Protein AF-A0A3M1AZ66-F1 (afdb_monomer)

Solvent-accessible surface area (backbone atoms only — not comparable to full-atom values): 7918 Å² total; per-residue (Å²): 115,70,69,60,54,51,51,52,51,54,52,50,54,50,51,52,49,53,49,46,70,70,70,47,76,73,68,63,62,83,77,35,41,54,44,52,14,51,55,35,37,46,52,55,29,57,76,51,73,50,50,79,49,29,29,44,50,72,41,60,64,97,42,68,65,63,43,48,45,34,19,67,66,32,73,45,80,62,42,71,41,84,65,92,82,57,58,88,44,41,30,35,39,31,65,90,79,43,66,75,86,23,45,47,79,76,45,71,31,40,36,59,90,75,58,44,65,32,31,38,24,27,45,41,72,54,31,56,56,50,52,55,52,53,55,51,56,60,61,77,75,110

Secondary structure (DSSP, 8-state):
-HHHHHHHHHHHHHHHHHHHHHHS---HHHH-HHHHHHHHHHHHHHHTTT--EEEETTTT-S-HHHHHHHHHHHSS--EEESSS--TTSEEEE-TTTS-GGGEEEEEEEE-TTT-PEEEEEEE-HHHHHHHHHHHHHHHHT-

Foldseek 3Di:
DVVVVVVVVVVVVVVVVVVCVVPPDDPPLVPALQNQQLVQLLVLLVVCVLAAEEEEACLCPPAPPSQVSNCVNSVHGHYYDDDPFDQVHKYWGRCVVDPPVQWDFPDWGAGRPPRGIIGTTGGDPVVVVVSVVVVVVVVVVD

Radius of gyration: 24.19 Å; Cα contacts (8 Å, |Δi|>4): 194; chains: 1; bounding box: 52×23×86 Å

pLDDT: mean 86.74, std 10.88, range [52.34, 97.19]

Nearest PDB structures (foldseek):
  3dnf-assembly1_A  TM=4.901E-01  e=2.491E+00  Aquifex aeolicus
  7x0p-assembly1_A  TM=4.339E-01  e=8.698E+00  Acetivibrio thermocellus

Mean predicted aligned error: 9.09 Å

Structure (mmCIF, N/CA/C/O backbone):
data_AF-A0A3M1AZ66-F1
#
_entry.id   AF-A0A3M1AZ66-F1
#
loop_
_atom_site.group_PDB
_atom_site.id
_atom_site.type_symbol
_atom_site.label_atom_id
_atom_site.label_alt_id
_atom_site.label_comp_id
_atom_site.label_asym_id
_atom_site.label_entity_id
_atom_site.label_seq_id
_atom_site.pdbx_PDB_ins_code
_atom_site.Cartn_x
_atom_site.Cartn_y
_atom_site.Cartn_z
_atom_site.occupancy
_atom_site.B_iso_or_equiv
_atom_site.auth_seq_id
_atom_site.auth_comp_id
_atom_site.auth_asym_id
_atom_site.auth_atom_id
_atom_site.pdbx_PDB_model_num
ATOM 1 N N . MET A 1 1 ? 36.652 6.070 -54.549 1.00 59.34 1 MET A N 1
ATOM 2 C CA . MET A 1 1 ? 37.218 5.821 -53.198 1.00 59.34 1 MET A CA 1
ATOM 3 C C . MET A 1 1 ? 36.463 6.513 -52.053 1.00 59.34 1 MET A C 1
ATOM 5 O O . MET A 1 1 ? 36.351 5.912 -50.994 1.00 59.34 1 MET A O 1
ATOM 9 N N . GLN A 1 2 ? 35.906 7.723 -52.224 1.00 66.19 2 GLN A N 1
ATOM 10 C CA . GLN A 1 2 ? 35.177 8.437 -51.150 1.00 66.19 2 GLN A CA 1
ATOM 11 C C . GLN A 1 2 ? 33.916 7.712 -50.631 1.00 66.19 2 GLN A C 1
ATOM 13 O O . GLN A 1 2 ? 33.709 7.653 -49.424 1.00 66.19 2 GLN A O 1
ATOM 18 N N . LYS A 1 3 ? 33.114 7.092 -51.512 1.00 71.56 3 LYS A N 1
ATOM 19 C CA . LYS A 1 3 ? 31.887 6.362 -51.120 1.00 71.56 3 LYS A CA 1
ATOM 20 C C . LYS A 1 3 ? 32.163 5.164 -50.199 1.00 71.56 3 LYS A C 1
ATOM 22 O O . LYS A 1 3 ? 31.442 4.959 -49.232 1.00 71.56 3 LYS A O 1
ATOM 27 N N . ALA A 1 4 ? 33.241 4.419 -50.461 1.00 81.31 4 ALA A N 1
ATOM 28 C CA . ALA A 1 4 ? 33.647 3.286 -49.628 1.00 81.31 4 ALA A CA 1
ATOM 29 C C . ALA A 1 4 ? 34.091 3.742 -48.228 1.00 81.31 4 ALA A C 1
ATOM 31 O O . ALA A 1 4 ? 33.703 3.143 -47.234 1.00 81.31 4 ALA A O 1
ATOM 32 N N . ARG A 1 5 ? 34.832 4.857 -48.134 1.00 84.31 5 ARG A N 1
ATOM 33 C CA . ARG A 1 5 ? 35.222 5.448 -46.842 1.00 84.31 5 ARG A CA 1
ATOM 34 C C . ARG A 1 5 ? 34.014 5.887 -46.013 1.00 84.31 5 ARG A C 1
ATOM 36 O O . ARG A 1 5 ? 33.999 5.647 -44.811 1.00 84.31 5 ARG A O 1
ATOM 43 N N . LEU A 1 6 ? 33.001 6.474 -46.651 1.00 89.56 6 LEU A N 1
ATOM 44 C CA . LEU A 1 6 ? 31.764 6.866 -45.973 1.00 89.56 6 LEU A CA 1
ATOM 45 C C . LEU A 1 6 ? 30.993 5.643 -45.456 1.00 89.56 6 LEU A C 1
ATOM 47 O O . LEU A 1 6 ? 30.522 5.651 -44.324 1.00 89.56 6 LEU A O 1
ATOM 51 N N . PHE A 1 7 ? 30.925 4.574 -46.254 1.00 92.50 7 PHE A N 1
ATOM 52 C CA . PHE A 1 7 ? 30.292 3.321 -45.846 1.00 92.50 7 PHE A CA 1
ATOM 53 C C . PHE A 1 7 ? 30.967 2.710 -44.610 1.00 92.50 7 PHE A C 1
ATOM 55 O O . PHE A 1 7 ? 30.285 2.398 -43.637 1.00 92.50 7 PHE A O 1
ATOM 62 N N . TYR A 1 8 ? 32.301 2.610 -44.603 1.00 93.31 8 TYR A N 1
A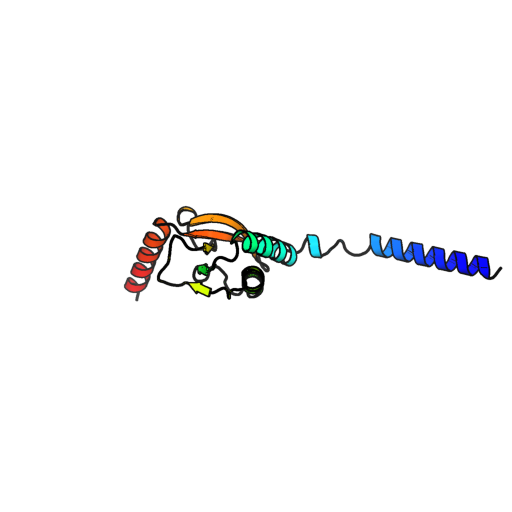TOM 63 C CA . TYR A 1 8 ? 33.035 2.101 -43.439 1.00 93.31 8 TYR A CA 1
ATOM 64 C C . TYR A 1 8 ? 32.860 2.985 -42.204 1.00 93.31 8 TYR A C 1
ATOM 66 O O . TYR A 1 8 ? 32.695 2.466 -41.105 1.00 93.31 8 TYR A O 1
ATOM 74 N N . PHE A 1 9 ? 32.843 4.308 -42.373 1.00 93.94 9 PHE A N 1
ATOM 75 C CA . PHE A 1 9 ? 32.613 5.234 -41.267 1.00 93.94 9 PHE A CA 1
ATOM 76 C C . PHE A 1 9 ? 31.232 5.034 -40.625 1.00 93.94 9 PHE A C 1
ATOM 78 O O . PHE A 1 9 ? 31.127 4.921 -39.405 1.00 93.94 9 PHE A O 1
ATOM 85 N N . VAL A 1 10 ? 30.181 4.916 -41.443 1.00 93.94 10 VAL A N 1
ATOM 86 C CA . VAL A 1 10 ? 28.816 4.653 -40.962 1.00 93.94 10 VAL A CA 1
ATOM 87 C C . VAL A 1 10 ? 28.720 3.274 -40.304 1.00 93.94 10 VAL A C 1
ATOM 89 O O . VAL A 1 10 ? 28.118 3.155 -39.240 1.00 93.94 10 VAL A O 1
ATOM 92 N N . ALA A 1 11 ? 29.351 2.246 -40.877 1.00 94.94 11 ALA A N 1
ATOM 93 C CA . ALA A 1 11 ? 29.366 0.902 -40.302 1.00 94.94 11 ALA A CA 1
ATOM 94 C C . ALA A 1 11 ? 30.059 0.865 -38.929 1.00 94.94 11 ALA A C 1
ATOM 96 O O . ALA A 1 11 ? 29.538 0.268 -37.990 1.00 94.94 11 ALA A O 1
ATOM 97 N N . ILE A 1 12 ? 31.195 1.554 -38.782 1.00 95.12 12 ILE A N 1
ATOM 98 C CA . ILE A 1 12 ? 31.906 1.667 -37.501 1.00 95.12 12 ILE A CA 1
ATOM 99 C C . ILE A 1 12 ? 31.060 2.439 -36.483 1.00 95.12 12 ILE A C 1
ATOM 101 O O . ILE A 1 12 ? 30.927 1.987 -35.350 1.00 95.12 12 ILE A O 1
ATOM 105 N N . MET A 1 13 ? 30.436 3.555 -36.874 1.00 94.69 13 MET A N 1
ATOM 106 C CA . MET A 1 13 ? 29.512 4.291 -35.999 1.00 94.69 13 MET A CA 1
ATOM 107 C C . MET A 1 13 ? 28.345 3.416 -35.527 1.00 94.69 13 MET A C 1
ATOM 109 O O . MET A 1 13 ? 27.972 3.479 -34.356 1.00 94.69 13 MET A O 1
ATOM 113 N N . LEU A 1 14 ? 27.797 2.572 -36.406 1.00 93.50 14 LEU A N 1
ATOM 114 C CA . LEU A 1 14 ? 26.720 1.647 -36.057 1.00 93.50 14 LEU A CA 1
ATOM 115 C C . LEU A 1 14 ? 27.190 0.586 -35.050 1.00 93.50 14 LEU A C 1
ATOM 117 O O . LEU A 1 14 ? 26.498 0.317 -34.073 1.00 93.50 14 LEU A O 1
ATOM 121 N N . LEU A 1 15 ? 28.384 0.022 -35.247 1.00 92.94 15 LEU A N 1
ATOM 122 C CA . LEU A 1 15 ? 28.970 -0.957 -34.326 1.00 92.94 15 LEU A CA 1
ATOM 123 C C . LEU A 1 15 ? 29.295 -0.343 -32.962 1.00 92.94 15 LEU A C 1
ATOM 125 O O . LEU A 1 15 ? 29.013 -0.958 -31.939 1.00 92.94 15 LEU A O 1
ATOM 129 N N . VAL A 1 16 ? 29.825 0.883 -32.934 1.00 92.00 16 VAL A N 1
ATOM 130 C CA . VAL A 1 16 ? 30.046 1.630 -31.689 1.00 92.00 16 VAL A CA 1
ATOM 131 C C . VAL A 1 16 ? 28.719 1.897 -30.984 1.00 92.00 16 VAL A C 1
ATOM 133 O O . VAL A 1 16 ? 28.649 1.748 -29.769 1.00 92.00 16 VAL A O 1
ATOM 136 N N . ARG A 1 17 ? 27.651 2.231 -31.721 1.00 87.31 17 ARG A N 1
ATOM 137 C CA . ARG A 1 17 ? 26.317 2.436 -31.143 1.00 87.31 17 ARG A CA 1
ATOM 138 C C . ARG A 1 17 ? 25.753 1.157 -30.524 1.00 87.31 17 ARG A C 1
ATOM 140 O O . ARG A 1 17 ? 25.307 1.192 -29.384 1.00 87.31 17 ARG A O 1
ATOM 147 N N . LEU A 1 18 ? 25.812 0.041 -31.247 1.00 87.62 18 LEU A N 1
ATOM 148 C CA . LEU A 1 18 ? 25.342 -1.257 -30.755 1.00 87.62 18 LEU A CA 1
ATOM 149 C C . LEU A 1 18 ? 26.174 -1.744 -29.563 1.00 87.62 18 LEU A C 1
ATOM 151 O O . LEU A 1 18 ? 25.620 -2.233 -28.584 1.00 87.62 18 LEU A O 1
ATOM 155 N N . GLY A 1 19 ? 27.497 -1.568 -29.618 1.00 85.25 19 GLY A N 1
ATOM 156 C CA . GLY A 1 19 ? 28.399 -1.882 -28.513 1.00 85.25 19 GLY A CA 1
ATOM 157 C C . GLY A 1 19 ? 28.125 -1.019 -27.284 1.00 85.25 19 GLY A C 1
ATOM 158 O O . GLY A 1 19 ? 28.086 -1.542 -26.179 1.00 85.25 19 GLY A O 1
ATOM 159 N N . TYR A 1 20 ? 27.863 0.277 -27.474 1.00 81.06 20 TYR A N 1
ATOM 160 C CA . TYR A 1 20 ? 27.457 1.195 -26.411 1.00 81.06 20 TYR A CA 1
ATOM 161 C C . TYR A 1 20 ? 26.141 0.751 -25.767 1.00 81.06 20 TYR A C 1
ATOM 163 O O . TYR A 1 20 ? 26.085 0.626 -24.551 1.00 81.06 20 TYR A O 1
ATOM 171 N N . ASP A 1 21 ? 25.115 0.434 -26.559 1.00 76.31 21 ASP A N 1
ATOM 172 C CA . ASP A 1 21 ? 23.816 -0.013 -26.043 1.00 76.31 21 ASP A CA 1
ATOM 173 C C . ASP A 1 21 ? 23.916 -1.368 -25.295 1.00 76.31 21 ASP A C 1
ATOM 175 O O . ASP A 1 21 ? 23.141 -1.612 -24.372 1.00 76.31 21 ASP A O 1
ATOM 179 N N . LEU A 1 22 ? 24.893 -2.224 -25.634 1.00 74.00 22 LEU A N 1
ATOM 180 C CA . LEU A 1 22 ? 25.128 -3.520 -24.977 1.00 74.00 22 LEU A CA 1
ATOM 181 C C . LEU A 1 22 ? 26.032 -3.435 -23.730 1.00 74.00 22 LEU A C 1
ATOM 183 O O . LEU A 1 22 ? 25.869 -4.227 -22.803 1.00 74.00 22 LEU A O 1
ATOM 187 N N . PHE A 1 23 ? 26.990 -2.501 -23.703 1.00 72.88 23 PHE A N 1
ATOM 188 C CA . PHE A 1 23 ? 27.908 -2.283 -22.574 1.00 72.88 23 PHE A CA 1
ATOM 189 C C . PHE A 1 23 ? 27.435 -1.209 -21.593 1.00 72.88 23 PHE A C 1
ATOM 191 O O . PHE A 1 23 ? 28.019 -1.077 -20.511 1.00 72.88 23 PHE A O 1
ATOM 198 N N . LEU A 1 24 ? 26.406 -0.425 -21.931 1.00 66.38 24 LEU A N 1
ATOM 199 C CA . LEU A 1 24 ? 25.861 0.520 -20.973 1.00 66.38 24 LEU A CA 1
ATOM 200 C C . LEU A 1 24 ? 25.144 -0.202 -19.846 1.00 66.38 24 LEU A C 1
ATOM 202 O O . LEU A 1 24 ? 24.324 -1.085 -20.064 1.00 66.38 24 LEU A O 1
ATOM 206 N N . ILE A 1 25 ? 25.499 0.252 -18.644 1.00 59.75 25 ILE A N 1
ATOM 207 C CA . ILE A 1 25 ? 24.933 -0.031 -17.326 1.00 59.75 25 ILE A CA 1
ATOM 208 C C . ILE A 1 25 ? 23.568 -0.735 -17.438 1.00 59.75 25 ILE A C 1
ATOM 210 O O . ILE A 1 25 ? 22.634 -0.106 -17.949 1.00 59.75 25 ILE A O 1
ATOM 214 N N . PRO A 1 26 ? 23.423 -1.984 -16.938 1.00 59.22 26 PRO A N 1
ATOM 215 C CA . PRO A 1 26 ? 22.150 -2.704 -16.980 1.00 59.22 26 PRO A CA 1
ATOM 216 C C . PRO A 1 26 ? 21.034 -1.798 -16.465 1.00 59.22 26 PRO A C 1
ATOM 218 O O . PRO A 1 26 ? 21.278 -1.041 -15.522 1.00 59.22 26 PRO A O 1
ATOM 221 N N . GLU A 1 27 ? 19.850 -1.843 -17.096 1.00 59.03 27 GLU A N 1
ATOM 222 C CA . GLU A 1 27 ? 18.725 -0.942 -16.804 1.00 59.03 27 GLU A CA 1
ATOM 223 C C . GLU A 1 27 ? 18.596 -0.704 -15.294 1.00 59.03 27 GLU A C 1
ATOM 225 O O . GLU A 1 27 ? 18.036 -1.528 -14.565 1.00 59.03 27 GLU A O 1
ATOM 230 N N . ARG A 1 28 ? 19.086 0.454 -14.816 1.00 56.22 28 ARG A N 1
ATOM 231 C CA . ARG A 1 28 ? 19.007 0.835 -13.393 1.00 56.22 28 ARG A CA 1
ATOM 232 C C . ARG A 1 28 ? 17.571 0.732 -12.880 1.00 56.22 28 ARG A C 1
ATOM 234 O O . ARG A 1 28 ? 17.341 0.454 -11.709 1.00 56.22 28 ARG A O 1
ATOM 241 N N . ASN A 1 29 ? 16.608 0.905 -13.782 1.00 54.56 29 ASN A N 1
ATOM 242 C CA . ASN A 1 29 ? 15.189 0.848 -13.493 1.00 54.56 29 ASN A CA 1
ATOM 243 C C . ASN A 1 29 ? 14.736 -0.517 -12.965 1.00 54.56 29 ASN A C 1
ATOM 245 O O . ASN A 1 29 ? 13.929 -0.525 -12.047 1.00 54.56 29 ASN A O 1
ATOM 249 N N . ARG A 1 30 ? 15.252 -1.655 -13.448 1.00 54.50 30 ARG A N 1
ATOM 250 C CA . ARG A 1 30 ? 14.718 -2.969 -13.032 1.00 54.50 30 ARG A CA 1
ATOM 251 C C . ARG A 1 30 ? 15.185 -3.433 -11.654 1.00 54.50 30 ARG A C 1
ATOM 253 O O . ARG A 1 30 ? 14.562 -4.312 -11.073 1.00 54.50 30 ARG A O 1
ATOM 260 N N . VAL A 1 31 ? 16.259 -2.846 -11.127 1.00 59.97 31 VAL A N 1
ATOM 261 C CA . VAL A 1 31 ? 16.902 -3.300 -9.879 1.00 59.97 31 VAL A CA 1
ATOM 262 C C . VAL A 1 31 ? 16.735 -2.291 -8.735 1.00 59.97 31 VAL A C 1
ATOM 264 O O . VAL A 1 31 ? 17.074 -2.576 -7.590 1.00 59.97 31 VAL A O 1
ATOM 267 N N . MET A 1 32 ? 16.200 -1.096 -9.010 1.00 73.00 32 MET A N 1
ATOM 268 C CA . MET A 1 32 ? 16.000 -0.066 -7.991 1.00 73.00 32 MET A CA 1
ATOM 269 C C . MET A 1 32 ? 14.630 -0.196 -7.321 1.00 73.00 32 MET A C 1
ATOM 271 O O . MET A 1 32 ? 13.591 -0.113 -7.977 1.00 73.00 32 MET A O 1
ATOM 275 N N . CYS A 1 33 ? 14.618 -0.263 -5.986 1.00 80.00 33 CYS A N 1
ATOM 276 C CA . CYS A 1 33 ? 13.388 -0.312 -5.187 1.00 80.00 33 CYS A CA 1
ATOM 277 C C . CYS A 1 33 ? 12.429 0.854 -5.447 1.00 80.00 33 CYS A C 1
ATOM 279 O O . CYS A 1 33 ? 11.232 0.718 -5.235 1.00 80.00 33 CYS A O 1
ATOM 281 N N . ALA A 1 34 ? 12.919 1.991 -5.948 1.00 81.56 34 ALA A N 1
ATOM 282 C CA . ALA A 1 34 ? 12.067 3.104 -6.353 1.00 81.56 34 ALA A CA 1
ATOM 283 C C . ALA A 1 34 ? 11.156 2.765 -7.549 1.00 81.56 34 ALA A C 1
ATOM 285 O O . ALA A 1 34 ? 10.009 3.215 -7.577 1.00 81.56 34 ALA A O 1
ATOM 286 N N . THR A 1 35 ? 11.645 1.988 -8.519 1.00 84.44 35 THR A N 1
ATOM 287 C CA . THR A 1 35 ? 10.851 1.550 -9.677 1.00 84.44 35 THR A CA 1
ATOM 288 C C . THR A 1 35 ? 9.844 0.495 -9.256 1.00 84.44 35 THR A C 1
ATOM 290 O O . THR A 1 35 ? 8.662 0.645 -9.546 1.00 84.44 35 THR A O 1
ATOM 293 N N . VAL A 1 36 ? 10.297 -0.502 -8.488 1.00 86.94 36 VAL A N 1
ATOM 294 C CA . VAL A 1 36 ? 9.433 -1.563 -7.955 1.00 86.94 36 VAL A CA 1
ATOM 295 C C . VAL A 1 36 ? 8.325 -0.964 -7.089 1.00 86.94 36 VAL A C 1
ATOM 297 O O . VAL A 1 36 ? 7.153 -1.220 -7.338 1.00 86.94 36 VAL A O 1
ATOM 300 N N . MET A 1 37 ? 8.666 -0.056 -6.163 1.00 89.44 37 MET A N 1
ATOM 301 C CA . MET A 1 37 ? 7.682 0.683 -5.364 1.00 89.44 37 MET A CA 1
ATOM 302 C C . MET A 1 37 ? 6.659 1.381 -6.252 1.00 89.44 37 MET A C 1
ATOM 304 O O . MET A 1 37 ? 5.465 1.275 -5.992 1.00 89.44 37 MET A O 1
ATOM 308 N N . ARG A 1 38 ? 7.095 2.103 -7.292 1.00 90.19 38 ARG A N 1
ATOM 309 C CA . ARG A 1 38 ? 6.175 2.830 -8.173 1.00 90.19 38 ARG A CA 1
ATOM 310 C C . ARG A 1 38 ? 5.193 1.872 -8.843 1.00 90.19 38 ARG A C 1
ATOM 312 O O . ARG A 1 38 ? 3.996 2.148 -8.851 1.00 90.19 38 ARG A O 1
ATOM 319 N N . GLU A 1 39 ? 5.696 0.795 -9.432 1.00 91.81 39 GLU A N 1
ATOM 320 C CA . GLU A 1 39 ? 4.882 -0.169 -10.172 1.00 91.81 39 GLU A CA 1
ATOM 321 C C . GLU A 1 39 ? 3.901 -0.899 -9.251 1.00 91.81 39 GLU A C 1
ATOM 323 O O . GLU A 1 39 ? 2.701 -0.916 -9.531 1.00 91.81 39 GLU A O 1
ATOM 328 N N . GLU A 1 40 ? 4.376 -1.398 -8.111 1.00 92.88 40 GLU A N 1
ATOM 329 C CA . GLU A 1 40 ? 3.546 -2.084 -7.119 1.00 92.88 40 GLU A CA 1
ATOM 330 C C . GLU A 1 40 ? 2.535 -1.142 -6.458 1.00 92.88 40 GLU A C 1
ATOM 332 O O . GLU A 1 40 ? 1.379 -1.514 -6.280 1.00 92.88 40 GLU A O 1
ATOM 337 N N . THR A 1 41 ? 2.912 0.105 -6.161 1.00 92.69 41 THR A N 1
ATOM 338 C CA . THR A 1 41 ? 1.986 1.108 -5.606 1.00 92.69 41 THR A CA 1
ATOM 339 C C . THR A 1 41 ? 0.866 1.418 -6.595 1.00 92.69 41 THR A C 1
ATOM 341 O O . THR A 1 41 ? -0.299 1.495 -6.209 1.00 92.69 41 THR A O 1
ATOM 344 N N . ILE A 1 42 ? 1.188 1.570 -7.885 1.00 94.00 42 ILE A N 1
ATOM 345 C CA . ILE A 1 42 ? 0.181 1.782 -8.933 1.00 94.00 42 ILE A CA 1
ATOM 346 C C . ILE A 1 42 ? -0.723 0.549 -9.061 1.00 94.00 42 ILE A C 1
ATOM 348 O O . ILE A 1 42 ? -1.939 0.696 -9.194 1.00 94.00 42 ILE A O 1
ATOM 352 N N . ALA A 1 43 ? -0.158 -0.659 -9.009 1.00 94.50 43 ALA A N 1
ATOM 353 C CA . ALA A 1 43 ? -0.930 -1.897 -9.048 1.00 94.50 43 ALA A CA 1
ATOM 354 C C . ALA A 1 43 ? -1.883 -2.004 -7.845 1.00 94.50 43 ALA A C 1
ATOM 356 O O . ALA A 1 43 ? -3.083 -2.204 -8.032 1.00 94.50 43 ALA A O 1
ATOM 357 N N . ALA A 1 44 ? -1.385 -1.761 -6.630 1.00 94.44 44 ALA A N 1
ATOM 358 C CA . ALA A 1 44 ? -2.175 -1.751 -5.404 1.00 94.44 44 ALA A CA 1
ATOM 359 C C . ALA A 1 44 ? -3.286 -0.693 -5.451 1.00 94.44 44 ALA A C 1
ATOM 361 O O . ALA A 1 44 ? -4.440 -0.988 -5.143 1.00 94.44 44 ALA A O 1
ATOM 362 N N . ALA A 1 45 ? -2.979 0.522 -5.914 1.00 93.31 45 ALA A N 1
ATOM 363 C CA . ALA A 1 45 ? -3.967 1.586 -6.054 1.00 93.31 45 ALA A CA 1
ATOM 364 C C . ALA A 1 45 ? -5.075 1.226 -7.057 1.00 93.31 45 ALA A C 1
ATOM 366 O O . ALA A 1 45 ? -6.241 1.536 -6.813 1.00 93.31 45 ALA A O 1
ATOM 367 N N . LYS A 1 46 ? -4.762 0.522 -8.151 1.00 94.06 46 LYS A N 1
ATOM 368 C CA . LYS A 1 46 ? -5.771 0.059 -9.122 1.00 94.06 46 LYS A CA 1
ATOM 369 C C . LYS A 1 46 ? -6.738 -0.965 -8.526 1.00 94.06 46 LYS A C 1
ATOM 371 O O . LYS A 1 46 ? -7.930 -0.896 -8.826 1.00 94.06 46 LYS A O 1
ATOM 376 N N . LEU A 1 47 ? -6.267 -1.848 -7.641 1.00 93.88 47 LEU A N 1
ATOM 377 C CA . LEU A 1 47 ? -7.117 -2.835 -6.955 1.00 93.88 47 LEU A CA 1
ATOM 378 C C . LEU A 1 47 ? -8.197 -2.191 -6.074 1.00 93.88 47 LEU A C 1
ATOM 380 O O . LEU A 1 47 ? -9.233 -2.798 -5.816 1.00 93.88 47 LEU A O 1
ATOM 384 N N . THR A 1 48 ? -7.994 -0.946 -5.638 1.00 90.94 48 THR A N 1
ATOM 385 C CA . THR A 1 48 ? -8.971 -0.222 -4.810 1.00 90.94 48 THR A CA 1
ATOM 386 C C . THR A 1 48 ? -10.254 0.122 -5.572 1.00 90.94 48 THR A C 1
ATOM 388 O O . THR A 1 48 ? -11.264 0.445 -4.949 1.00 90.94 48 THR A O 1
ATOM 391 N N . GLY A 1 49 ? -10.233 0.109 -6.912 1.00 89.06 49 GLY A N 1
ATOM 392 C CA . GLY A 1 49 ? -11.368 0.543 -7.728 1.00 89.06 49 GLY A CA 1
ATOM 393 C C . GLY A 1 49 ? -11.747 2.011 -7.503 1.00 89.06 49 GLY A C 1
ATOM 394 O O . GLY A 1 49 ? -12.925 2.346 -7.577 1.00 89.06 49 GLY A O 1
ATOM 395 N N . ARG A 1 50 ? -10.767 2.877 -7.192 1.00 87.19 50 ARG A N 1
ATOM 396 C CA . ARG A 1 50 ? -10.956 4.299 -6.824 1.00 87.19 50 ARG A CA 1
ATOM 397 C C . ARG A 1 50 ? -11.748 4.525 -5.530 1.00 87.19 50 ARG A C 1
ATOM 399 O O . ARG A 1 50 ? -12.244 5.626 -5.294 1.00 87.19 50 ARG A O 1
ATOM 406 N N . LYS A 1 51 ? -11.873 3.503 -4.681 1.00 89.00 51 LYS A N 1
ATOM 407 C CA . LYS A 1 51 ? -12.388 3.682 -3.321 1.00 89.00 51 LYS A CA 1
ATOM 408 C C . LYS A 1 51 ? -11.388 4.494 -2.488 1.00 89.00 51 LYS A C 1
ATOM 410 O O . LYS A 1 51 ? -10.184 4.405 -2.746 1.00 89.00 51 LYS A O 1
ATOM 415 N N . PRO A 1 52 ? -11.863 5.259 -1.492 1.00 89.50 52 PRO A N 1
ATOM 416 C CA . PRO A 1 52 ? -10.976 5.958 -0.576 1.00 89.50 52 PRO A CA 1
ATOM 417 C C . PRO A 1 52 ? -10.076 4.961 0.157 1.00 89.50 52 PRO A C 1
ATOM 419 O O . PRO A 1 52 ? -10.527 3.917 0.633 1.00 89.50 52 PRO A O 1
ATOM 422 N N . VAL A 1 53 ? -8.794 5.307 0.232 1.00 92.94 53 VAL A N 1
ATOM 423 C CA . VAL A 1 53 ? -7.770 4.586 0.990 1.00 92.94 53 VAL A CA 1
ATOM 424 C C . VAL A 1 53 ? -7.216 5.535 2.037 1.00 92.94 53 VAL A C 1
ATOM 426 O O . VAL A 1 53 ? -7.046 6.727 1.772 1.00 92.94 53 VAL A O 1
ATOM 429 N N . TYR A 1 54 ? -6.916 5.000 3.214 1.00 94.50 54 TYR A N 1
ATOM 430 C CA . TYR A 1 54 ? -6.359 5.758 4.323 1.00 94.50 54 TYR A CA 1
ATOM 431 C C . TYR A 1 54 ? -4.984 5.222 4.706 1.00 94.50 54 TYR A C 1
ATOM 433 O O . TYR A 1 54 ? -4.751 4.019 4.685 1.00 94.50 54 TYR A O 1
ATOM 441 N N . ALA A 1 55 ? -4.063 6.093 5.097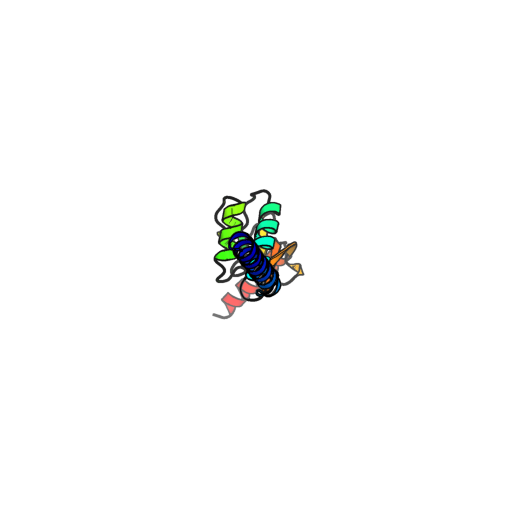 1.00 94.12 55 ALA A N 1
ATOM 442 C CA . ALA A 1 55 ? -2.875 5.653 5.818 1.00 94.12 55 ALA A CA 1
ATOM 443 C C . ALA A 1 55 ? -3.260 5.406 7.281 1.00 94.12 55 ALA A C 1
ATOM 445 O O . ALA A 1 55 ? -3.853 6.284 7.915 1.00 94.12 55 ALA A O 1
ATOM 446 N N . LEU A 1 56 ? -2.959 4.217 7.804 1.00 94.44 56 LEU A N 1
ATOM 447 C CA . LEU A 1 56 ? -3.208 3.900 9.205 1.00 94.44 56 LEU A CA 1
ATOM 448 C C . LEU A 1 56 ? -2.131 4.560 10.069 1.00 94.44 56 LEU A C 1
ATOM 450 O O . LEU A 1 56 ? -0.978 4.133 10.036 1.00 94.44 56 LEU A O 1
ATOM 454 N N . GLU A 1 57 ? -2.502 5.609 10.802 1.00 93.31 57 GLU A N 1
ATOM 455 C CA . GLU A 1 57 ? -1.609 6.416 11.641 1.00 93.31 57 GLU A CA 1
ATOM 456 C C . GLU A 1 57 ? -0.271 6.714 10.927 1.00 93.31 57 GLU A C 1
ATOM 458 O O . GLU A 1 57 ? -0.236 7.254 9.822 1.00 93.31 57 GLU A O 1
ATOM 463 N N . TYR A 1 58 ? 0.855 6.316 11.520 1.00 89.31 58 TYR A N 1
ATOM 464 C CA . TYR A 1 58 ? 2.195 6.565 10.997 1.00 89.31 58 TYR A CA 1
ATOM 465 C C . TYR A 1 58 ? 2.693 5.492 10.019 1.00 89.31 58 TYR A C 1
ATOM 467 O O . TYR A 1 58 ? 3.875 5.491 9.681 1.00 89.31 58 TYR A O 1
ATOM 475 N N . SER A 1 59 ? 1.822 4.605 9.519 1.00 89.31 59 SER A N 1
ATOM 476 C CA . SER A 1 59 ? 2.216 3.497 8.630 1.00 89.31 59 SER A CA 1
ATOM 477 C C . SER A 1 59 ? 2.995 3.951 7.399 1.00 89.31 59 SER A C 1
ATOM 479 O O . SER A 1 59 ? 3.912 3.259 6.964 1.00 89.31 59 SER A O 1
ATOM 481 N N . LEU A 1 60 ? 2.653 5.116 6.837 1.00 85.69 60 LEU A N 1
ATOM 482 C CA . LEU A 1 60 ? 3.350 5.647 5.666 1.00 85.69 60 LEU A CA 1
ATOM 483 C C . LEU A 1 60 ? 4.691 6.317 6.003 1.00 85.69 60 LEU A C 1
ATOM 485 O O . LEU A 1 60 ? 5.524 6.468 5.115 1.00 85.69 60 LEU A O 1
ATOM 489 N N . GLY A 1 61 ? 4.900 6.761 7.246 1.00 82.38 61 GLY A N 1
ATOM 490 C CA . GLY A 1 61 ? 6.033 7.610 7.618 1.00 82.38 61 GLY A CA 1
ATOM 491 C C . GLY A 1 61 ? 6.221 8.815 6.678 1.00 82.38 61 GLY A C 1
ATOM 492 O O . GLY A 1 61 ? 5.265 9.373 6.138 1.00 82.38 61 GLY A O 1
ATOM 493 N N . LEU A 1 62 ? 7.476 9.205 6.441 1.00 73.81 62 LEU A N 1
ATOM 494 C CA . LEU A 1 62 ? 7.849 10.280 5.510 1.00 73.81 62 LEU A CA 1
ATOM 495 C C . LEU A 1 62 ? 7.964 9.764 4.062 1.00 73.81 62 LEU A C 1
ATOM 497 O O . LEU A 1 62 ? 9.043 9.760 3.468 1.00 73.81 62 LEU A O 1
ATOM 501 N N . GLN A 1 63 ? 6.850 9.309 3.478 1.00 78.81 63 GLN A N 1
ATOM 502 C CA . GLN A 1 63 ? 6.820 8.750 2.116 1.00 78.81 63 GLN A CA 1
ATOM 503 C C . GLN A 1 63 ? 5.902 9.520 1.157 1.00 78.81 63 GLN A C 1
ATOM 505 O O . GLN A 1 63 ? 4.822 9.044 0.794 1.00 78.81 63 GLN A O 1
ATOM 510 N N . PRO A 1 64 ? 6.347 10.681 0.646 1.00 80.31 64 PRO A N 1
ATOM 511 C CA . PRO A 1 64 ? 5.537 11.478 -0.274 1.00 80.31 64 PRO A CA 1
ATOM 512 C C . PRO A 1 64 ? 5.261 10.758 -1.605 1.00 80.31 64 PRO A C 1
ATOM 514 O O . PRO A 1 64 ? 4.220 10.973 -2.218 1.00 80.31 64 PRO A O 1
ATOM 517 N N . ALA A 1 65 ? 6.162 9.873 -2.050 1.00 87.25 65 ALA A N 1
ATOM 518 C CA . ALA A 1 65 ? 6.029 9.177 -3.332 1.00 87.25 65 ALA A CA 1
ATOM 519 C C . ALA A 1 65 ? 4.859 8.178 -3.348 1.00 87.25 65 ALA A C 1
ATOM 521 O O . ALA A 1 65 ? 4.051 8.200 -4.273 1.00 87.25 65 ALA A O 1
ATOM 522 N N . THR A 1 66 ? 4.741 7.344 -2.313 1.00 88.44 66 THR A N 1
ATOM 523 C CA . THR A 1 66 ? 3.647 6.374 -2.168 1.00 88.44 66 THR A CA 1
ATOM 524 C C . THR A 1 66 ? 2.296 7.090 -2.134 1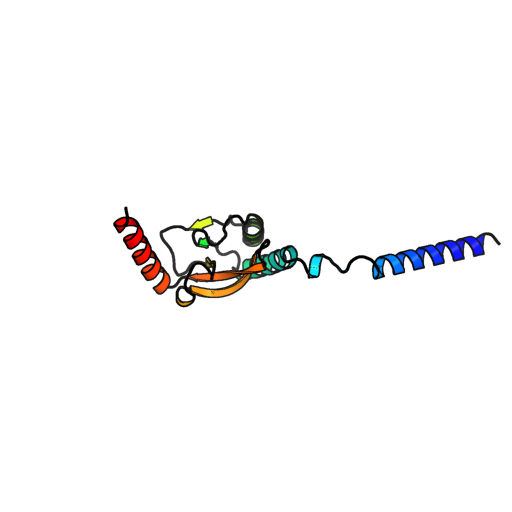.00 88.44 66 THR A C 1
ATOM 526 O O . THR A 1 66 ? 1.387 6.745 -2.889 1.00 88.44 66 THR A O 1
ATOM 529 N N . GLY A 1 67 ? 2.193 8.151 -1.322 1.00 88.31 67 GLY A N 1
ATOM 530 C CA . GLY A 1 67 ? 0.985 8.973 -1.238 1.00 88.31 67 GLY A CA 1
ATOM 531 C C . GLY A 1 67 ? 0.615 9.633 -2.566 1.00 88.31 67 GLY A C 1
ATOM 532 O O . GLY A 1 67 ? -0.552 9.612 -2.955 1.00 88.31 67 GLY A O 1
ATOM 533 N N . TYR A 1 68 ? 1.605 10.144 -3.303 1.00 90.62 68 TYR A N 1
ATOM 534 C CA . TYR A 1 68 ? 1.400 10.729 -4.628 1.00 90.62 68 TYR A CA 1
ATOM 535 C C . TYR A 1 68 ? 0.826 9.721 -5.634 1.00 90.62 68 TYR A C 1
ATOM 537 O O . TYR A 1 68 ? -0.152 10.029 -6.315 1.00 90.62 68 TYR A O 1
ATOM 545 N N . TYR A 1 69 ? 1.401 8.517 -5.733 1.00 91.69 69 TYR A N 1
ATOM 546 C CA . TYR A 1 69 ? 0.929 7.516 -6.695 1.00 91.69 69 TYR A CA 1
ATOM 547 C C . TYR A 1 69 ? -0.460 6.985 -6.340 1.00 91.69 69 TYR A C 1
ATOM 549 O O . TYR A 1 69 ? -1.297 6.884 -7.235 1.00 91.69 69 TYR A O 1
ATOM 557 N N . PHE A 1 70 ? -0.749 6.741 -5.057 1.00 91.69 70 PHE A N 1
ATOM 558 C CA . PHE A 1 70 ? -2.111 6.406 -4.635 1.00 91.69 70 PHE A CA 1
ATOM 559 C C . PHE A 1 70 ? -3.090 7.509 -5.032 1.00 91.69 70 PHE A C 1
ATOM 561 O O . PHE A 1 70 ? -4.058 7.228 -5.733 1.00 91.69 70 PHE A O 1
ATOM 568 N N . ALA A 1 71 ? -2.804 8.766 -4.679 1.00 91.56 71 ALA A N 1
ATOM 569 C CA . ALA A 1 71 ? -3.717 9.869 -4.958 1.00 91.56 71 ALA A CA 1
ATOM 570 C C . ALA A 1 71 ? -3.953 10.100 -6.458 1.00 91.56 71 ALA A C 1
ATOM 572 O O . ALA A 1 71 ? -5.067 10.396 -6.897 1.00 91.56 71 ALA A O 1
ATOM 573 N N . ARG A 1 72 ? -2.910 9.919 -7.271 1.00 92.12 72 ARG A N 1
ATOM 574 C CA . ARG A 1 72 ? -2.985 10.020 -8.730 1.00 92.12 72 ARG A CA 1
ATOM 575 C C . ARG A 1 72 ? -3.910 8.966 -9.345 1.00 92.12 72 ARG A C 1
ATOM 577 O O . ARG A 1 72 ? -4.662 9.302 -10.270 1.00 92.12 72 ARG A O 1
ATOM 584 N N . GLU A 1 73 ? -3.811 7.720 -8.888 1.00 92.50 73 GLU A N 1
ATOM 585 C CA . GLU A 1 73 ? -4.532 6.576 -9.460 1.00 92.50 73 GLU A CA 1
ATOM 586 C C . GLU A 1 73 ? -5.966 6.466 -8.914 1.00 92.50 73 GLU A C 1
ATOM 588 O O . GLU A 1 73 ? -6.889 6.160 -9.671 1.00 92.50 73 GLU A O 1
ATOM 593 N N . THR A 1 74 ? -6.192 6.805 -7.639 1.00 89.50 74 THR A N 1
ATOM 594 C CA . THR A 1 74 ? -7.537 6.832 -7.032 1.00 89.50 74 THR A CA 1
ATOM 595 C C . THR A 1 74 ? -8.303 8.127 -7.306 1.00 89.50 74 THR A C 1
ATOM 597 O O . THR A 1 74 ? -9.520 8.152 -7.135 1.00 89.50 74 THR A O 1
ATOM 600 N N . LYS A 1 75 ? -7.621 9.190 -7.764 1.00 90.94 75 LYS A N 1
ATOM 601 C CA . LYS A 1 75 ? -8.161 10.557 -7.926 1.00 90.94 75 LYS A CA 1
ATOM 602 C C . LYS A 1 75 ? -8.642 11.188 -6.616 1.00 90.94 75 LYS A C 1
ATOM 604 O O . LYS A 1 75 ? -9.477 12.087 -6.640 1.00 90.94 75 LYS A O 1
ATOM 609 N N . GLN A 1 76 ? -8.113 10.733 -5.484 1.00 89.44 76 GLN A N 1
ATOM 610 C CA . GLN A 1 76 ? -8.480 11.213 -4.154 1.00 89.44 76 GLN A CA 1
ATOM 611 C C . GLN A 1 76 ? -7.220 11.404 -3.308 1.00 89.44 76 GLN A C 1
ATOM 613 O O . GLN A 1 76 ? -6.334 10.554 -3.359 1.00 89.44 76 GLN A O 1
ATOM 618 N N . PRO A 1 77 ? -7.104 12.483 -2.519 1.00 87.94 77 PRO A N 1
ATOM 619 C CA . PRO A 1 77 ? -5.949 12.671 -1.651 1.00 87.94 77 PRO A CA 1
ATOM 620 C C . PRO A 1 77 ? -5.866 11.546 -0.611 1.00 87.94 77 PRO A C 1
ATOM 622 O O . PRO A 1 77 ? -6.859 11.205 0.033 1.00 87.94 77 PRO A O 1
ATOM 625 N N . LEU A 1 78 ? -4.667 10.990 -0.420 1.00 90.00 78 LEU A N 1
ATOM 626 C CA . LEU A 1 78 ? -4.428 10.006 0.632 1.00 90.00 78 LEU A CA 1
ATOM 627 C C . LEU A 1 78 ? -4.487 10.710 1.991 1.00 90.00 78 LEU A C 1
ATOM 629 O O . LEU A 1 78 ? -3.658 11.571 2.282 1.00 90.00 78 LEU A O 1
ATOM 633 N N . SER A 1 79 ? -5.466 10.345 2.815 1.00 90.38 79 SER A N 1
ATOM 634 C CA . SER A 1 79 ? -5.627 10.899 4.162 1.00 90.38 79 SER A CA 1
ATOM 635 C C . SER A 1 79 ? -5.091 9.946 5.220 1.00 90.38 79 SER A C 1
ATOM 637 O O . SER A 1 79 ? -5.208 8.728 5.091 1.00 90.38 79 SER A O 1
ATOM 639 N N . VAL A 1 80 ? -4.529 10.505 6.287 1.00 92.25 80 VAL A N 1
ATOM 640 C CA . VAL A 1 80 ? -4.076 9.735 7.447 1.00 92.25 80 VAL A CA 1
ATOM 641 C C . VAL A 1 80 ? -5.217 9.636 8.454 1.00 92.25 80 VAL A C 1
ATOM 643 O O . VAL A 1 80 ? -5.853 10.644 8.763 1.00 92.25 80 VAL A O 1
ATOM 646 N N . LYS A 1 81 ? -5.482 8.434 8.971 1.00 93.56 81 LYS A N 1
ATOM 647 C CA . LYS A 1 81 ? -6.445 8.219 10.057 1.00 93.56 81 LYS A CA 1
ATOM 648 C C . LYS A 1 81 ? -5.722 7.850 11.345 1.00 93.56 81 LYS A C 1
ATOM 650 O O . LYS A 1 81 ? -4.995 6.864 11.370 1.00 93.56 81 LYS A O 1
ATOM 655 N N . PHE A 1 82 ? -5.989 8.615 12.401 1.00 91.06 82 PHE A N 1
ATOM 656 C CA . PHE A 1 82 ? -5.478 8.371 13.755 1.00 91.06 82 PHE A CA 1
ATOM 657 C C . PHE A 1 82 ? -6.551 7.863 14.724 1.00 91.06 82 PHE A C 1
ATOM 659 O O . PHE A 1 82 ? -6.232 7.270 15.746 1.00 91.06 82 PHE A O 1
ATOM 666 N N . GLU A 1 83 ? -7.827 8.115 14.427 1.00 89.25 83 GLU A N 1
ATOM 667 C CA . GLU A 1 83 ? -8.961 7.773 15.287 1.00 89.25 83 GLU A CA 1
ATOM 668 C C . GLU A 1 83 ? -10.206 7.474 14.436 1.00 8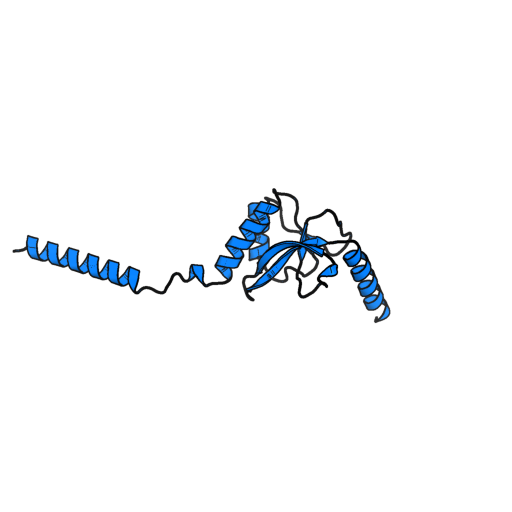9.25 83 GLU A C 1
ATOM 670 O O . GLU A 1 83 ? -10.200 7.684 13.218 1.00 89.25 83 GLU A O 1
ATOM 675 N N . ASN A 1 84 ? -11.283 6.998 15.077 1.00 90.88 84 ASN A N 1
ATOM 676 C CA . ASN A 1 84 ? -12.563 6.667 14.428 1.00 90.88 84 ASN A CA 1
ATOM 677 C C . ASN A 1 84 ? -12.368 5.753 13.205 1.00 90.88 84 ASN A C 1
ATOM 679 O O . ASN A 1 84 ? -12.723 6.065 12.058 1.00 90.88 84 ASN A O 1
ATOM 683 N N . PHE A 1 85 ? -11.706 4.632 13.476 1.00 93.94 85 PHE A N 1
ATOM 684 C CA . PHE A 1 85 ? -11.368 3.613 12.500 1.00 93.94 85 PHE A CA 1
ATOM 685 C C . PHE A 1 85 ? -12.607 2.837 12.038 1.00 93.94 85 PHE A C 1
ATOM 687 O O . PHE A 1 85 ? -13.482 2.520 12.839 1.00 93.94 85 PHE A O 1
ATOM 694 N N . ASP A 1 86 ? -12.656 2.521 10.747 1.00 94.00 86 ASP A N 1
ATOM 695 C CA . ASP A 1 86 ? -13.758 1.819 10.093 1.00 94.00 86 ASP A CA 1
ATOM 696 C C . ASP A 1 86 ? -13.225 0.510 9.510 1.00 94.00 86 ASP A C 1
ATOM 698 O O . ASP A 1 86 ? -12.406 0.533 8.601 1.00 94.00 86 ASP A O 1
ATOM 702 N N . THR A 1 87 ? -13.683 -0.637 10.006 1.00 94.06 87 THR A N 1
ATOM 703 C CA . THR A 1 87 ? -13.200 -1.956 9.559 1.00 94.06 87 THR A CA 1
ATOM 704 C C . THR A 1 87 ? -13.585 -2.295 8.117 1.00 94.06 87 THR A C 1
ATOM 706 O O . THR A 1 87 ? -13.014 -3.209 7.523 1.00 94.06 87 THR A O 1
ATOM 709 N N . SER A 1 88 ? -14.525 -1.560 7.516 1.00 93.75 88 SER A N 1
ATOM 710 C CA . SER A 1 88 ? -14.910 -1.743 6.115 1.00 93.75 88 SER A CA 1
ATOM 711 C C . SER A 1 88 ? -13.996 -0.995 5.132 1.00 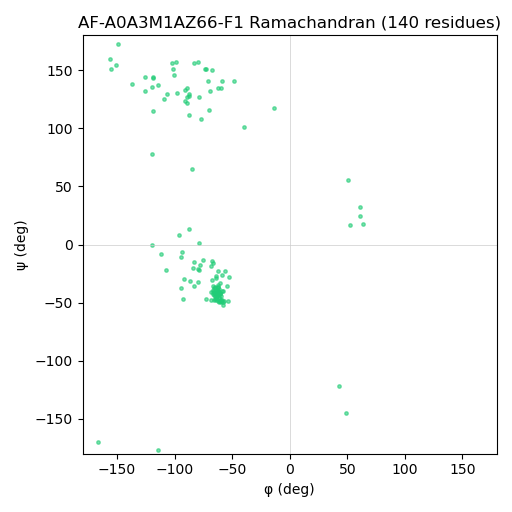93.75 88 SER A C 1
ATOM 713 O O . SER A 1 88 ? -13.925 -1.359 3.949 1.00 93.75 88 SER A O 1
ATOM 715 N N . ALA A 1 89 ? -13.265 0.017 5.613 1.00 94.44 89 ALA A N 1
ATOM 716 C CA . ALA A 1 89 ? -12.403 0.868 4.804 1.00 94.44 89 ALA A CA 1
ATOM 717 C C . ALA A 1 89 ? -11.050 0.211 4.478 1.00 94.44 89 ALA A C 1
ATOM 719 O O . ALA A 1 89 ? -10.581 -0.696 5.167 1.00 94.44 89 ALA A O 1
ATOM 720 N N . LEU A 1 90 ? -10.414 0.683 3.401 1.00 95.44 90 LEU A N 1
ATOM 721 C CA . LEU A 1 90 ? -9.081 0.238 2.998 1.00 95.44 90 LEU A CA 1
ATOM 722 C C . LEU A 1 90 ? -8.001 1.089 3.661 1.00 95.44 90 LEU A C 1
ATOM 724 O O . LEU A 1 90 ? -8.058 2.322 3.637 1.00 95.44 90 LEU A O 1
ATOM 728 N N . TYR A 1 91 ? -6.985 0.411 4.182 1.00 95.88 91 TYR A N 1
ATOM 729 C CA . TYR A 1 91 ? -5.860 1.013 4.875 1.00 95.88 91 TYR A CA 1
ATOM 730 C C . TYR A 1 91 ? -4.531 0.591 4.272 1.00 95.88 91 TYR A C 1
ATOM 732 O O . TYR A 1 91 ? -4.351 -0.559 3.871 1.00 95.88 91 TYR A O 1
ATOM 740 N N . ILE A 1 92 ? -3.586 1.525 4.272 1.00 95.19 92 ILE A N 1
ATOM 741 C CA . ILE A 1 92 ? -2.162 1.242 4.148 1.00 95.19 92 ILE A CA 1
ATOM 742 C C . ILE A 1 92 ? -1.611 1.030 5.555 1.00 95.19 92 ILE A C 1
ATOM 744 O O . ILE A 1 92 ? -1.713 1.921 6.401 1.00 95.19 92 ILE A O 1
ATOM 748 N N . ILE A 1 93 ? -1.038 -0.146 5.782 1.00 95.50 93 ILE A N 1
ATOM 749 C CA . ILE A 1 93 ? -0.653 -0.664 7.091 1.00 95.50 93 ILE A CA 1
ATOM 750 C C . ILE A 1 93 ? 0.824 -1.043 7.052 1.00 95.50 93 ILE A C 1
ATOM 752 O O . ILE A 1 93 ? 1.276 -1.724 6.130 1.00 95.50 93 ILE A O 1
ATOM 756 N N . ASN A 1 94 ? 1.579 -0.615 8.063 1.00 93.75 94 ASN A N 1
ATOM 757 C CA . ASN A 1 94 ? 2.950 -1.065 8.262 1.00 93.75 94 ASN A CA 1
ATOM 758 C C . ASN A 1 94 ? 2.968 -2.358 9.100 1.00 93.75 94 ASN A C 1
ATOM 760 O O . ASN A 1 94 ? 2.680 -2.300 10.301 1.00 93.75 94 ASN A O 1
ATOM 764 N N . PRO A 1 95 ? 3.334 -3.515 8.517 1.00 93.69 95 PRO A N 1
ATOM 765 C CA . PRO A 1 95 ? 3.318 -4.795 9.223 1.00 93.69 95 PRO A CA 1
ATOM 766 C C . PRO A 1 95 ? 4.348 -4.881 10.361 1.00 93.69 95 PRO A C 1
ATOM 768 O O . PRO A 1 95 ? 4.231 -5.746 11.221 1.00 93.69 95 PRO A O 1
ATOM 771 N N . MET A 1 96 ? 5.336 -3.980 10.400 1.00 90.69 96 MET A N 1
ATOM 772 C CA . MET A 1 96 ? 6.306 -3.891 11.499 1.00 90.69 96 MET A CA 1
ATOM 773 C C . MET A 1 96 ? 5.743 -3.164 12.726 1.00 90.69 96 MET A C 1
ATOM 775 O O . MET A 1 96 ? 6.277 -3.308 13.822 1.00 90.69 96 MET A O 1
ATOM 779 N N . THR A 1 97 ? 4.702 -2.348 12.542 1.00 90.88 97 THR A N 1
ATOM 780 C CA . THR A 1 97 ? 4.086 -1.549 13.610 1.00 90.88 97 THR A CA 1
ATOM 781 C C . THR A 1 97 ? 2.895 -2.270 14.229 1.00 90.88 97 THR A C 1
ATOM 783 O O . THR A 1 97 ? 2.698 -2.195 15.440 1.00 90.88 97 THR A O 1
ATOM 786 N N . TYR A 1 98 ? 2.113 -2.980 13.413 1.00 92.69 98 TYR A N 1
ATOM 787 C CA . TYR A 1 98 ? 0.872 -3.614 13.852 1.00 92.69 98 TYR A CA 1
ATOM 788 C C . TYR A 1 98 ? 0.963 -5.139 13.779 1.00 92.69 98 TYR A C 1
ATOM 790 O O . TYR A 1 98 ? 1.434 -5.671 12.771 1.00 92.69 98 TYR A O 1
ATOM 798 N N . PRO A 1 99 ? 0.465 -5.863 14.800 1.00 93.69 99 PRO A N 1
ATOM 799 C CA . PRO A 1 99 ? 0.475 -7.319 14.795 1.00 93.69 99 PRO A CA 1
ATOM 800 C C . PRO A 1 99 ? -0.283 -7.902 13.586 1.00 93.69 99 PRO A C 1
ATOM 802 O O . PRO A 1 99 ? -1.365 -7.405 13.261 1.00 93.69 99 PRO A O 1
ATOM 805 N N . PRO A 1 100 ? 0.202 -8.987 12.954 1.00 92.62 100 PRO A N 1
ATOM 806 C CA . PRO A 1 100 ? -0.412 -9.545 11.743 1.00 92.62 100 PRO A CA 1
ATOM 807 C C . PRO A 1 100 ? -1.875 -9.982 11.892 1.00 92.62 100 PRO A C 1
ATOM 809 O O . PRO A 1 100 ? -2.621 -9.981 10.924 1.00 92.62 100 PRO A O 1
ATOM 812 N N . ASN A 1 101 ? -2.316 -10.330 13.103 1.00 94.44 101 ASN A N 1
ATOM 813 C CA . ASN A 1 101 ? -3.701 -10.729 13.373 1.00 94.44 101 ASN A CA 1
ATOM 814 C C . ASN A 1 101 ? -4.688 -9.548 13.477 1.00 94.44 101 ASN A C 1
ATOM 816 O O . ASN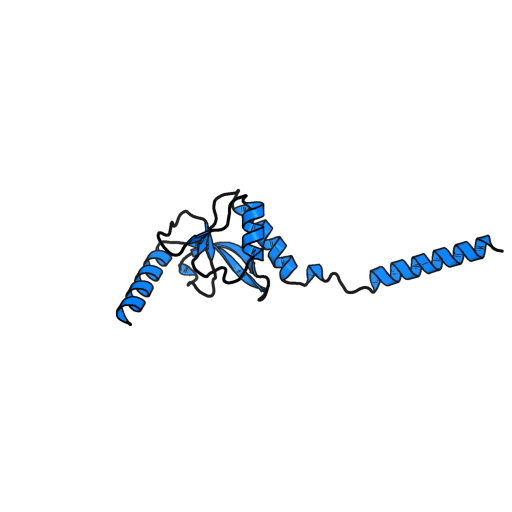 A 1 101 ? -5.870 -9.765 13.750 1.00 94.44 101 ASN A O 1
ATOM 820 N N . THR A 1 102 ? -4.224 -8.308 13.300 1.00 96.00 102 THR A N 1
ATOM 821 C CA . THR A 1 102 ? -5.056 -7.096 13.399 1.00 96.00 102 THR A CA 1
ATOM 822 C C . THR A 1 102 ? -5.618 -6.626 12.054 1.00 96.00 102 THR A C 1
ATOM 824 O O . THR A 1 102 ? -6.451 -5.721 12.013 1.00 96.00 102 THR A O 1
ATOM 827 N N . TYR A 1 103 ? -5.219 -7.243 10.943 1.00 96.56 103 TYR A N 1
ATOM 828 C CA . TYR A 1 103 ? -5.675 -6.843 9.618 1.00 96.56 103 TYR A CA 1
ATOM 829 C C . TYR A 1 103 ? -5.697 -8.004 8.628 1.00 96.56 103 TYR A C 1
ATOM 831 O O . TYR A 1 103 ? -4.925 -8.953 8.727 1.00 96.56 103 TYR A O 1
ATOM 839 N N . ASP A 1 104 ? -6.555 -7.867 7.625 1.00 96.38 104 ASP A N 1
ATOM 840 C CA . ASP A 1 104 ? -6.624 -8.736 6.462 1.00 96.38 104 ASP A CA 1
ATOM 841 C C . ASP A 1 104 ? -5.867 -8.087 5.303 1.00 96.38 104 ASP A C 1
ATOM 843 O O . ASP A 1 104 ? -6.080 -6.916 4.970 1.00 96.38 104 ASP A O 1
ATOM 847 N N . THR A 1 105 ? -4.981 -8.853 4.671 1.00 96.62 105 THR A N 1
ATOM 848 C CA . THR A 1 105 ? -4.135 -8.377 3.570 1.00 96.62 105 THR A CA 1
ATOM 849 C C . THR A 1 105 ? -4.857 -8.525 2.234 1.00 96.62 105 THR A C 1
ATOM 851 O O . THR A 1 105 ? -5.309 -9.613 1.889 1.00 96.62 105 THR A O 1
ATOM 854 N N . LEU A 1 106 ? -4.931 -7.441 1.458 1.00 95.38 106 LEU A N 1
ATOM 855 C CA . LEU A 1 106 ? -5.376 -7.469 0.062 1.00 95.38 106 LEU A CA 1
ATOM 856 C C . LEU A 1 106 ? -4.186 -7.621 -0.890 1.00 95.38 106 LEU A C 1
ATOM 858 O O . LEU A 1 106 ? -4.225 -8.430 -1.810 1.00 95.38 106 LEU A O 1
ATOM 862 N N . THR A 1 107 ? -3.137 -6.828 -0.678 1.00 95.81 107 THR A N 1
ATOM 863 C CA . THR A 1 107 ? -1.864 -6.937 -1.399 1.00 95.81 107 THR A CA 1
ATOM 864 C C . THR A 1 107 ? -0.748 -6.330 -0.565 1.00 95.81 107 THR A C 1
ATOM 866 O O . THR A 1 107 ? -0.993 -5.490 0.304 1.00 95.81 107 THR A O 1
ATOM 869 N N . THR A 1 108 ? 0.483 -6.713 -0.868 1.00 94.88 108 THR A N 1
ATOM 870 C CA . THR A 1 108 ? 1.684 -6.035 -0.389 1.00 94.88 108 THR A CA 1
ATOM 871 C C . THR A 1 108 ? 2.268 -5.159 -1.491 1.00 94.88 108 THR A C 1
ATOM 873 O O . THR A 1 108 ? 1.992 -5.369 -2.674 1.00 94.88 108 THR A O 1
ATOM 876 N N . PHE A 1 109 ? 3.022 -4.137 -1.099 1.00 92.50 109 PHE A N 1
ATOM 877 C CA . PHE A 1 109 ? 3.785 -3.296 -2.016 1.00 92.50 109 PHE A CA 1
ATOM 878 C C . PHE A 1 109 ? 4.964 -2.648 -1.290 1.00 92.50 109 PHE A C 1
ATOM 880 O O . PHE A 1 109 ? 4.905 -2.388 -0.087 1.00 92.50 109 PHE A O 1
ATOM 887 N N . LYS A 1 110 ? 6.041 -2.369 -2.019 1.00 89.25 110 LYS A N 1
ATOM 888 C CA . LYS A 1 110 ? 7.291 -1.870 -1.443 1.00 89.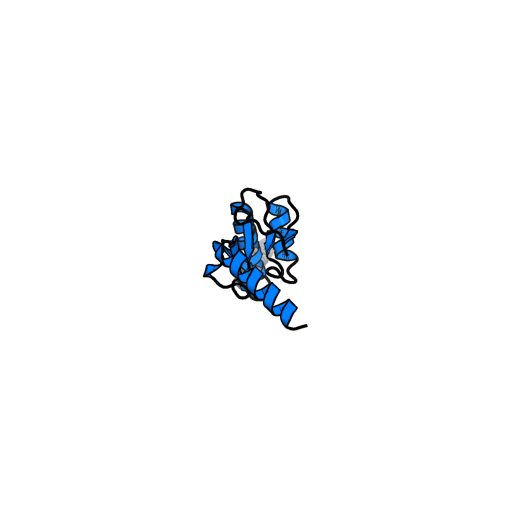25 110 LYS A CA 1
ATOM 889 C C . LYS A 1 110 ? 7.311 -0.373 -1.202 1.00 89.25 110 LYS A C 1
ATOM 891 O O . LYS A 1 110 ? 6.668 0.402 -1.901 1.00 89.25 110 LYS A O 1
ATOM 896 N N . ILE A 1 111 ? 8.162 0.042 -0.266 1.00 84.00 111 ILE A N 1
ATOM 897 C CA . ILE A 1 111 ? 8.503 1.447 -0.017 1.00 84.00 111 ILE A CA 1
ATOM 898 C C . ILE A 1 111 ? 9.849 1.827 -0.629 1.00 84.00 111 ILE A C 1
ATOM 900 O O . ILE A 1 111 ? 10.765 1.012 -0.737 1.00 84.00 111 ILE A O 1
ATOM 904 N N . ARG A 1 112 ? 9.987 3.107 -0.996 1.00 75.88 112 ARG A N 1
ATOM 905 C CA . ARG A 1 112 ? 11.129 3.619 -1.774 1.00 75.88 112 ARG A CA 1
ATOM 906 C C . ARG A 1 112 ? 12.496 3.369 -1.135 1.00 75.88 112 ARG A C 1
ATOM 908 O O . ARG A 1 112 ? 13.419 2.988 -1.846 1.00 75.88 112 ARG A O 1
ATOM 915 N N . TRP A 1 113 ? 12.642 3.690 0.149 1.00 67.12 113 TRP A N 1
ATOM 916 C CA . TRP A 1 113 ? 13.958 3.847 0.783 1.00 67.12 113 TRP A CA 1
ATOM 917 C C . TRP A 1 113 ? 14.493 2.570 1.420 1.00 67.12 113 TRP A C 1
ATOM 919 O O . TRP A 1 113 ? 15.700 2.379 1.464 1.00 67.12 113 TRP A O 1
ATOM 929 N N . GLU A 1 114 ? 13.607 1.692 1.879 1.00 69.75 114 GLU A N 1
ATOM 930 C CA . GLU A 1 114 ? 14.000 0.516 2.663 1.00 69.75 114 GLU A CA 1
ATOM 931 C C . GLU A 1 114 ? 13.593 -0.801 1.998 1.00 69.75 114 GLU A C 1
ATOM 933 O O . GLU A 1 114 ? 13.816 -1.863 2.568 1.00 69.75 114 GLU A O 1
ATOM 938 N N . CYS A 1 115 ? 12.946 -0.744 0.825 1.00 75.25 115 CYS A N 1
ATOM 939 C CA . CYS A 1 115 ? 12.390 -1.908 0.124 1.00 75.25 115 CYS A CA 1
ATOM 940 C C . CYS A 1 115 ? 11.470 -2.781 1.003 1.00 75.25 115 CYS A C 1
ATOM 942 O O . CYS A 1 115 ? 11.204 -3.935 0.659 1.00 75.25 115 CYS A O 1
ATOM 944 N N . ARG A 1 116 ? 11.007 -2.233 2.136 1.00 85.25 116 ARG A N 1
ATOM 945 C CA . ARG A 1 116 ? 10.095 -2.895 3.064 1.00 85.25 116 ARG A CA 1
ATOM 946 C C . ARG A 1 116 ? 8.711 -2.956 2.464 1.00 85.25 116 ARG A C 1
ATOM 948 O O . ARG A 1 116 ? 8.314 -2.073 1.703 1.00 85.25 116 ARG A O 1
ATOM 955 N N . ASP A 1 117 ? 7.987 -3.979 2.871 1.00 90.62 117 ASP A N 1
ATOM 956 C CA . ASP A 1 117 ? 6.629 -4.195 2.424 1.00 90.62 117 ASP A CA 1
ATOM 957 C C . ASP A 1 117 ? 5.663 -3.428 3.328 1.00 90.62 117 ASP A C 1
ATOM 959 O O . ASP A 1 117 ? 5.716 -3.513 4.557 1.00 90.62 117 ASP A O 1
ATOM 963 N N . LEU A 1 118 ? 4.779 -2.666 2.699 1.00 92.88 118 LEU A N 1
ATOM 964 C CA . LEU A 1 118 ? 3.535 -2.205 3.286 1.00 92.88 118 LEU A CA 1
ATOM 965 C C . LEU A 1 118 ? 2.405 -3.106 2.814 1.00 92.88 118 LEU A C 1
ATOM 967 O O . LEU A 1 118 ? 2.470 -3.742 1.761 1.00 92.88 118 LEU A O 1
ATOM 971 N N . VAL A 1 119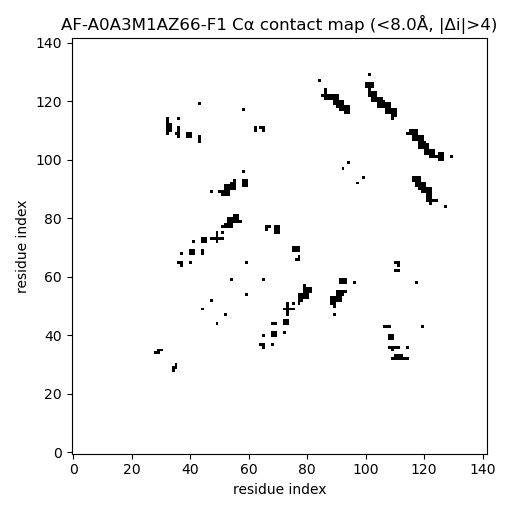 ? 1.345 -3.121 3.604 1.00 96.06 119 VAL A N 1
ATOM 972 C CA . VAL A 1 119 ? 0.129 -3.868 3.324 1.00 96.06 119 VAL A CA 1
ATOM 973 C C . VAL A 1 119 ? -0.959 -2.886 2.917 1.00 96.06 119 VAL A C 1
ATOM 975 O O . VAL A 1 119 ? -1.214 -1.912 3.620 1.00 96.06 119 VAL A O 1
ATOM 978 N N . LEU A 1 120 ? -1.629 -3.149 1.799 1.00 96.38 120 LEU A N 1
ATOM 979 C CA . LEU A 1 120 ? -2.966 -2.625 1.542 1.00 96.38 120 LEU A CA 1
ATOM 980 C C . LEU A 1 120 ? -3.956 -3.663 2.063 1.00 96.38 120 LEU A C 1
ATOM 982 O O . LEU A 1 120 ? -3.904 -4.822 1.652 1.00 96.38 120 LEU A O 1
ATOM 986 N N . GLY A 1 121 ? -4.852 -3.268 2.959 1.00 96.44 121 GLY A N 1
ATOM 987 C CA . GLY A 1 121 ? -5.715 -4.220 3.645 1.00 96.44 121 GLY A CA 1
ATOM 988 C C . GLY A 1 121 ? -6.878 -3.582 4.382 1.00 96.44 121 GLY A C 1
ATOM 989 O O . GLY A 1 121 ? -7.159 -2.393 4.223 1.00 96.44 121 GLY A O 1
ATOM 990 N N . ARG 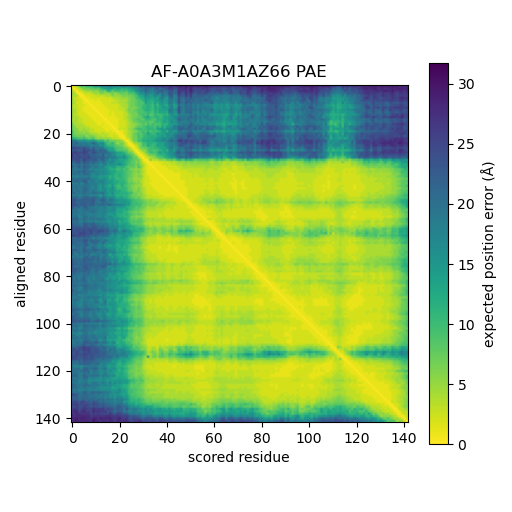A 1 122 ? -7.565 -4.389 5.187 1.00 97.19 122 ARG A N 1
ATOM 991 C CA . ARG A 1 122 ? -8.619 -3.934 6.099 1.00 97.19 122 ARG A CA 1
ATOM 992 C C . ARG A 1 122 ? -8.235 -4.281 7.519 1.00 97.19 122 ARG A C 1
ATOM 994 O O . ARG A 1 122 ? -7.793 -5.390 7.784 1.00 97.19 122 ARG A O 1
ATOM 1001 N N . ILE A 1 123 ? -8.420 -3.344 8.431 1.00 96.81 123 ILE A N 1
ATOM 1002 C CA . ILE A 1 123 ? -8.303 -3.618 9.863 1.00 96.81 123 ILE A CA 1
ATOM 1003 C C . ILE A 1 123 ? -9.515 -4.428 10.341 1.00 96.81 123 ILE A C 1
ATOM 1005 O O . ILE A 1 123 ? -10.616 -4.284 9.809 1.00 96.81 123 ILE A O 1
ATOM 1009 N N . ASN A 1 124 ? -9.330 -5.247 11.372 1.00 96.25 124 ASN A N 1
ATOM 1010 C CA . ASN A 1 124 ? -10.395 -6.070 11.948 1.00 96.25 124 ASN A CA 1
ATOM 1011 C C . ASN A 1 124 ? -10.733 -5.650 13.393 1.00 96.25 124 ASN A C 1
ATOM 1013 O O . ASN A 1 124 ? -10.190 -4.685 13.935 1.00 96.25 124 ASN A O 1
ATOM 1017 N N . SER A 1 125 ? -11.651 -6.366 14.045 1.00 94.88 125 SER A N 1
ATOM 1018 C CA . SER A 1 125 ? -12.027 -6.086 15.440 1.00 94.88 125 SER A CA 1
ATOM 1019 C C . SER A 1 125 ? -10.845 -6.216 16.409 1.00 94.88 125 SER A C 1
ATOM 1021 O O . SER A 1 125 ? -10.741 -5.439 17.361 1.00 94.88 125 SER A O 1
ATOM 1023 N N . THR A 1 126 ? -9.910 -7.133 16.145 1.00 95.19 126 THR A N 1
ATOM 1024 C CA . THR A 1 126 ? -8.680 -7.309 16.931 1.00 95.19 126 THR A CA 1
ATOM 1025 C C . THR A 1 126 ? -7.840 -6.034 16.945 1.00 95.19 126 THR A C 1
ATOM 1027 O O . THR A 1 126 ? -7.332 -5.664 18.006 1.00 95.19 126 THR A O 1
ATOM 1030 N N . PHE A 1 127 ? -7.744 -5.319 15.816 1.00 95.44 127 PHE A N 1
ATOM 1031 C CA . PHE A 1 127 ? -7.086 -4.010 15.762 1.00 95.44 127 PHE A CA 1
ATOM 1032 C C . PHE A 1 127 ? -7.717 -3.014 16.733 1.00 95.44 127 PHE A C 1
ATOM 1034 O O . PHE A 1 127 ? -7.009 -2.397 17.524 1.00 95.44 127 PHE A O 1
ATOM 1041 N N . LEU A 1 128 ? -9.047 -2.882 16.720 1.00 94.38 128 LEU A N 1
ATOM 1042 C CA . LEU A 1 128 ? -9.755 -1.912 17.561 1.00 94.38 128 LEU A CA 1
ATOM 1043 C C . LEU A 1 128 ? -9.515 -2.176 19.054 1.00 94.38 128 LEU A C 1
ATOM 1045 O O . LEU A 1 128 ? -9.254 -1.247 19.824 1.00 94.38 128 LEU A O 1
ATOM 1049 N N . HIS A 1 129 ? -9.549 -3.447 19.464 1.00 93.38 129 HIS A N 1
ATOM 1050 C CA . HIS A 1 129 ? -9.249 -3.845 20.840 1.00 93.38 129 HIS A CA 1
ATOM 1051 C C . HIS A 1 129 ? -7.783 -3.607 21.212 1.00 93.38 129 HIS A C 1
ATOM 1053 O O . HIS A 1 129 ? -7.495 -3.131 22.312 1.00 93.38 129 HIS A O 1
ATOM 1059 N N . TRP A 1 130 ? -6.850 -3.931 20.315 1.00 93.19 130 TRP A N 1
ATOM 1060 C CA . TRP A 1 130 ? -5.426 -3.673 20.515 1.00 93.19 130 TRP A CA 1
ATOM 1061 C C . TRP A 1 130 ? -5.152 -2.170 20.651 1.00 93.19 130 TRP A C 1
ATOM 1063 O O . TRP A 1 130 ? -4.548 -1.749 21.636 1.00 93.19 130 TRP A O 1
ATOM 1073 N N . HIS A 1 131 ? -5.676 -1.348 19.742 1.00 93.25 131 HIS A N 1
ATOM 1074 C CA . HIS A 1 131 ? -5.473 0.098 19.739 1.00 93.25 131 HIS A CA 1
ATOM 1075 C C . HIS A 1 131 ? -6.035 0.751 21.013 1.00 93.25 131 HIS A C 1
ATOM 1077 O O . HIS A 1 131 ? -5.344 1.525 21.675 1.00 93.25 131 HIS A O 1
ATOM 1083 N N . LYS A 1 132 ? -7.257 0.380 21.432 1.00 91.00 132 LYS A N 1
ATOM 1084 C CA . LYS A 1 132 ? -7.868 0.906 22.666 1.00 91.00 132 LYS A CA 1
ATOM 1085 C C . LYS A 1 132 ? -7.042 0.576 23.915 1.00 91.00 132 LYS A C 1
ATOM 1087 O O . LYS A 1 132 ? -6.878 1.444 24.768 1.00 91.00 132 LYS A O 1
ATOM 1092 N N . ARG A 1 133 ? -6.516 -0.652 24.021 1.00 90.50 133 ARG A N 1
ATOM 1093 C CA . ARG A 1 133 ? -5.681 -1.068 25.163 1.00 90.50 133 ARG A CA 1
ATOM 1094 C C . ARG A 1 133 ? -4.372 -0.284 25.236 1.00 90.50 133 ARG A C 1
ATOM 1096 O O . ARG A 1 133 ? -4.046 0.224 26.302 1.00 90.50 133 ARG A O 1
ATOM 1103 N N . ASN A 1 134 ? -3.665 -0.137 24.117 1.00 87.31 134 ASN A N 1
ATOM 1104 C CA . ASN A 1 134 ? -2.394 0.596 24.096 1.00 87.31 134 ASN A CA 1
ATOM 1105 C C . ASN A 1 134 ? -2.582 2.095 24.376 1.00 87.31 134 ASN A C 1
ATOM 1107 O O . ASN A 1 134 ? -1.767 2.698 25.070 1.00 87.31 134 ASN A O 1
ATOM 1111 N N . LYS A 1 135 ? -3.683 2.692 23.901 1.00 84.50 135 LYS A N 1
ATOM 1112 C CA . LYS A 1 135 ? -4.002 4.097 24.191 1.00 84.50 135 LYS A CA 1
ATOM 1113 C C . LYS A 1 135 ? -4.307 4.331 25.676 1.00 84.50 135 LYS A C 1
ATOM 1115 O O . LYS A 1 135 ? -3.906 5.353 26.219 1.00 84.50 135 LYS A O 1
ATOM 1120 N N . ALA A 1 136 ? -4.975 3.383 26.340 1.00 80.69 136 ALA A N 1
ATOM 1121 C CA . ALA A 1 136 ? -5.211 3.448 27.784 1.00 80.69 136 ALA A CA 1
ATOM 1122 C C . ALA A 1 136 ? -3.891 3.382 28.577 1.00 80.69 136 ALA A C 1
ATOM 1124 O O . ALA A 1 136 ? -3.636 4.243 29.410 1.00 80.69 136 ALA A O 1
ATOM 1125 N N . GLN A 1 137 ? -2.999 2.449 28.229 1.00 76.19 137 GLN A N 1
ATOM 1126 C CA . GLN A 1 137 ? -1.694 2.301 28.888 1.00 76.19 137 GLN A CA 1
ATOM 1127 C C . GLN A 1 137 ? -0.785 3.533 28.738 1.00 76.19 137 GLN A C 1
ATOM 1129 O O . GLN A 1 137 ? -0.050 3.875 29.664 1.00 76.19 137 GLN A O 1
ATOM 1134 N N . GLN A 1 138 ? -0.840 4.228 27.597 1.00 74.81 138 GLN A N 1
ATOM 1135 C CA . GLN A 1 138 ? -0.107 5.486 27.403 1.00 74.81 138 GLN A CA 1
ATOM 1136 C C . GLN A 1 138 ? -0.622 6.632 28.280 1.00 74.81 138 GLN A C 1
ATOM 1138 O O . GLN A 1 138 ? 0.162 7.509 28.637 1.00 74.81 138 GLN A O 1
ATOM 1143 N N . ASN A 1 139 ? -1.915 6.639 28.612 1.00 70.62 139 ASN A N 1
ATOM 1144 C CA . ASN A 1 139 ? -2.504 7.666 29.468 1.00 70.62 139 ASN A CA 1
ATOM 1145 C C . ASN A 1 139 ? -2.231 7.405 30.953 1.00 70.62 139 ASN A C 1
ATOM 1147 O O . ASN A 1 139 ? -2.039 8.364 31.685 1.00 70.62 139 ASN A O 1
ATOM 1151 N N . ASP A 1 140 ? -2.148 6.140 31.373 1.00 66.69 140 ASP A N 1
ATOM 1152 C CA . ASP A 1 140 ? -1.834 5.768 32.764 1.00 66.69 140 ASP A CA 1
ATOM 1153 C C . ASP A 1 140 ? -0.342 5.947 33.118 1.00 66.69 140 ASP A C 1
ATOM 1155 O O . ASP A 1 140 ? 0.036 5.901 34.286 1.00 66.69 140 ASP A O 1
ATOM 1159 N N . SER A 1 141 ? 0.521 6.136 32.114 1.00 60.47 141 SER A N 1
ATOM 1160 C CA . SER A 1 141 ? 1.975 6.315 32.281 1.00 60.47 141 SER A CA 1
ATOM 1161 C C . SER A 1 141 ? 2.418 7.790 32.306 1.00 60.47 141 SER A C 1
ATOM 1163 O O . SER A 1 141 ? 3.618 8.062 32.225 1.00 60.47 141 SER A O 1
ATOM 1165 N N . LYS A 1 142 ? 1.472 8.737 32.355 1.00 52.34 142 LYS A N 1
ATOM 1166 C CA . LYS A 1 142 ? 1.702 10.189 32.435 1.00 52.34 142 LYS A CA 1
ATOM 1167 C C . LYS A 1 142 ? 1.176 10.747 33.747 1.00 52.34 142 LYS A C 1
ATOM 1169 O O . LYS A 1 142 ? 1.840 11.671 34.261 1.00 52.34 142 LYS A O 1
#

Sequence (142 aa):
MQKARLFYFVAIMLLVRLGYDLFLIPERNRVMCATVMREETIAAAKLTGRKPVYALEYSLGLQPATGYYFARETKQPLSVKFENFDTSALYIINPMTYPPNTYDTLTTFKIRWECRDLVLGRINSTFLHWHKRNKAQQNDSK